Protein AF-A0A357D239-F1 (afdb_monomer)

Foldseek 3Di:
DFQWFDQDLQHPPAIFADAPVLQVQLCVQVVHHLVVCVVVVVLDPSSLLSNCLSGRVVVDVHRHSVVVVVSQVVQVPDPPGDCCSRSVRSNLNVQLNQPVHDVSNCVSSVVVVVVVVVVVVPPPPPDDDDDDDDD

Radius of gyration: 21.25 Å; Cα contacts (8 Å, |Δi|>4): 141; chains: 1; bounding box: 81×42×36 Å

Secondary structure (DSSP, 8-state):
----EE--SSSTT-EE---HHHHHHHHHHHTS-HHHHHHTT--SHHHHHHHHHHHTTTT-SS--HHHHHHHHHHHHTSTT--SHHHHHHHHHHHHHTTTT-HHHHHHHTTHHHHHHHHHTTTGGG----------

Sequence (135 aa):
MKKSIPFEVFGPNQFIYFDILRLAELERALGKSVNEILQRQDVGINFCLTALPIGLKHHYHKPTPALFAEKIEEHLAKEAASLDDIATPIAKAILASGVFGKEIADRAMGVDEELAEEDEEAESKNVEKETGTKE

Mean predicted aligned error: 9.74 Å

pLDDT: mean 83.53, std 19.59, range [38.34, 97.62]

Solvent-accessible surface area (backbone atoms only — not comparable to full-atom values): 7994 Å² total; per-residue (Å²): 130,88,49,64,31,77,40,56,86,93,41,83,96,34,54,30,35,32,54,74,69,46,46,54,52,42,24,65,74,69,76,46,53,69,66,60,37,61,76,67,65,58,59,48,70,68,47,45,40,56,41,49,34,58,35,35,38,88,84,36,98,76,55,39,47,68,65,47,46,55,52,47,53,63,43,54,70,40,88,93,46,54,70,59,75,55,33,48,48,54,52,33,10,51,37,26,45,34,85,81,36,64,70,53,11,39,50,51,70,50,50,56,65,62,52,58,64,60,58,69,72,67,72,78,79,84,84,84,78,92,78,84,81,90,131

Structure (mmCIF, N/CA/C/O backbone):
data_AF-A0A357D239-F1
#
_entry.id   AF-A0A357D239-F1
#
loop_
_atom_site.group_PDB
_atom_site.id
_atom_site.type_symbol
_atom_site.label_atom_id
_atom_site.label_alt_id
_atom_site.label_comp_id
_atom_site.label_asym_id
_atom_site.label_entity_id
_atom_site.label_seq_id
_atom_site.pdbx_PDB_ins_code
_atom_site.Cartn_x
_atom_site.Cartn_y
_atom_site.Cartn_z
_atom_site.occupancy
_atom_site.B_iso_or_equiv
_atom_site.auth_seq_id
_atom_site.auth_comp_id
_atom_site.auth_asym_id
_atom_site.auth_atom_id
_atom_site.pdbx_PDB_model_num
ATOM 1 N N . MET A 1 1 ? -8.952 -12.135 13.998 1.00 53.47 1 MET A N 1
ATOM 2 C CA . MET A 1 1 ? -7.941 -12.540 12.992 1.00 53.47 1 MET A CA 1
ATOM 3 C C . MET A 1 1 ? -7.537 -11.322 12.181 1.00 53.47 1 MET A C 1
ATOM 5 O O . MET A 1 1 ? -8.379 -10.454 11.982 1.00 53.47 1 MET A O 1
ATOM 9 N N . LYS A 1 2 ? -6.270 -11.221 11.762 1.00 69.00 2 LYS A N 1
ATOM 10 C CA . LYS A 1 2 ? -5.837 -10.155 10.845 1.00 69.00 2 LYS A CA 1
ATOM 11 C C . LYS A 1 2 ? -6.489 -10.422 9.490 1.00 69.00 2 LYS A C 1
ATOM 13 O O . LYS A 1 2 ? -6.324 -11.516 8.965 1.00 69.00 2 LYS A O 1
ATOM 18 N N . LYS A 1 3 ? -7.259 -9.464 8.979 1.00 85.50 3 LYS A N 1
ATOM 19 C CA . LYS A 1 3 ? -7.887 -9.565 7.662 1.00 85.50 3 LYS A CA 1
ATOM 20 C C . LYS A 1 3 ? -6.817 -9.256 6.610 1.00 85.50 3 LYS A C 1
ATOM 22 O O . LYS A 1 3 ? -6.277 -8.152 6.598 1.00 85.50 3 LYS A O 1
ATOM 27 N N . SER A 1 4 ? -6.440 -10.251 5.816 1.00 92.12 4 SER A N 1
ATOM 28 C CA . SER A 1 4 ? -5.361 -10.173 4.827 1.00 92.12 4 SER A CA 1
ATOM 29 C C . SER A 1 4 ? -5.863 -10.578 3.454 1.00 92.12 4 SER A C 1
ATOM 31 O O . SER A 1 4 ? -6.679 -11.487 3.350 1.00 92.12 4 SER A O 1
ATOM 33 N N . ILE A 1 5 ? -5.331 -9.939 2.418 1.00 94.50 5 ILE A N 1
ATOM 34 C CA . ILE A 1 5 ? -5.665 -10.221 1.024 1.00 94.50 5 ILE A CA 1
ATOM 35 C C . ILE A 1 5 ? -4.480 -10.935 0.364 1.00 94.50 5 ILE A C 1
ATOM 37 O O . ILE A 1 5 ? -3.345 -10.481 0.545 1.00 94.50 5 ILE A O 1
ATOM 41 N N . PRO A 1 6 ? -4.702 -12.028 -0.386 1.00 94.56 6 PRO A N 1
ATOM 42 C CA . PRO A 1 6 ? -3.658 -12.653 -1.192 1.00 94.56 6 PRO A CA 1
ATOM 43 C C . PRO A 1 6 ? -2.987 -11.640 -2.129 1.00 94.56 6 PRO A C 1
ATOM 45 O O . PRO A 1 6 ? -3.652 -10.828 -2.770 1.00 94.56 6 PRO A O 1
ATOM 48 N N . PHE A 1 7 ? -1.659 -11.670 -2.192 1.00 95.19 7 PHE A N 1
ATOM 49 C CA . PHE A 1 7 ? -0.845 -10.763 -2.994 1.00 95.19 7 PHE A CA 1
ATOM 50 C C . PHE A 1 7 ? 0.305 -11.544 -3.624 1.00 95.19 7 PHE A C 1
ATOM 52 O O . PHE A 1 7 ? 1.410 -11.539 -3.105 1.00 95.19 7 PHE A O 1
ATOM 59 N N . GLU A 1 8 ? 0.073 -12.225 -4.742 1.00 93.88 8 GLU A N 1
ATOM 60 C CA . GLU A 1 8 ? 1.094 -13.105 -5.338 1.00 93.88 8 GLU A CA 1
ATOM 61 C C . GLU A 1 8 ? 1.883 -12.465 -6.490 1.00 93.88 8 GLU A C 1
ATOM 63 O O . GLU A 1 8 ? 2.626 -13.135 -7.203 1.00 93.88 8 GLU A O 1
ATOM 68 N N . VAL A 1 9 ? 1.774 -11.142 -6.655 1.00 93.25 9 VAL A N 1
ATOM 69 C CA . VAL A 1 9 ? 2.403 -10.410 -7.768 1.00 93.25 9 VAL A CA 1
ATOM 70 C C . VAL A 1 9 ? 3.936 -10.483 -7.716 1.00 93.25 9 VAL A C 1
ATOM 72 O O . VAL A 1 9 ? 4.601 -10.608 -8.745 1.00 93.25 9 VAL A O 1
ATOM 75 N N . PHE A 1 10 ? 4.513 -10.429 -6.510 1.00 92.81 10 PHE A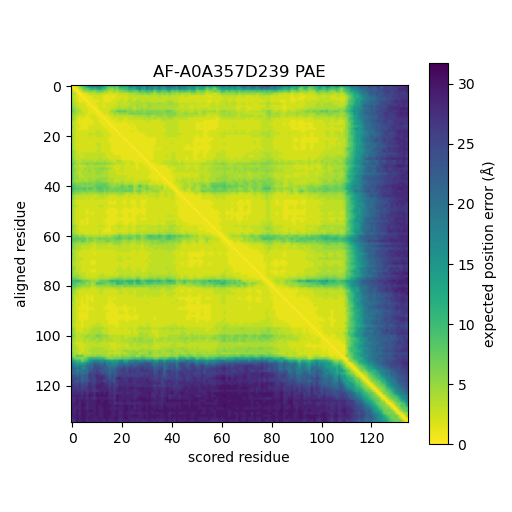 N 1
ATOM 76 C CA . PHE A 1 10 ? 5.969 -10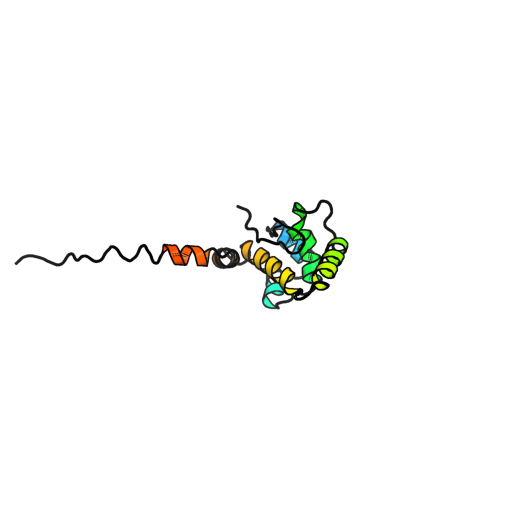.406 -6.301 1.00 92.81 10 PHE A CA 1
ATOM 77 C C . PHE A 1 10 ? 6.551 -11.728 -5.787 1.00 92.81 10 PHE A C 1
ATOM 79 O O . PHE A 1 10 ? 7.760 -11.804 -5.547 1.00 92.81 10 PHE A O 1
ATOM 86 N N . GLY A 1 11 ? 5.714 -12.746 -5.591 1.00 90.06 11 GLY A N 1
ATOM 87 C CA . GLY A 1 11 ? 6.120 -14.063 -5.113 1.00 90.06 11 GLY A CA 1
ATOM 88 C C . GLY A 1 11 ? 4.940 -14.890 -4.591 1.00 90.06 11 GLY A C 1
ATOM 89 O O . GLY A 1 11 ? 3.926 -14.320 -4.198 1.00 90.06 11 GLY A O 1
ATOM 90 N N . PRO A 1 12 ? 5.069 -16.226 -4.554 1.00 92.62 12 PRO A N 1
ATOM 91 C CA . PRO A 1 12 ? 3.995 -17.114 -4.115 1.00 92.62 12 PRO A CA 1
ATOM 92 C C . PRO A 1 12 ? 3.743 -17.011 -2.605 1.00 92.62 12 PRO A C 1
ATOM 94 O O . PRO A 1 12 ? 4.666 -16.728 -1.834 1.00 92.62 12 PRO A O 1
ATOM 97 N N . ASN A 1 13 ? 2.516 -17.317 -2.175 1.00 92.38 13 ASN A N 1
ATOM 98 C CA . ASN A 1 13 ? 2.077 -17.323 -0.773 1.00 92.38 13 ASN A CA 1
ATOM 99 C C . ASN A 1 13 ? 2.284 -15.985 -0.039 1.00 92.38 13 ASN A C 1
ATOM 101 O O . ASN A 1 13 ? 2.422 -15.948 1.188 1.00 92.38 13 ASN A O 1
ATOM 105 N N . GLN A 1 14 ? 2.353 -14.880 -0.780 1.00 94.94 14 GLN A N 1
ATOM 106 C CA . GLN A 1 14 ? 2.423 -13.544 -0.206 1.00 94.94 14 GLN A CA 1
ATOM 107 C C . GLN A 1 14 ? 1.014 -13.001 0.031 1.00 94.94 14 GLN A C 1
ATOM 109 O O . GLN A 1 14 ? 0.074 -13.291 -0.708 1.00 94.94 14 GLN A O 1
ATOM 114 N N . PHE A 1 15 ? 0.864 -12.204 1.083 1.00 96.06 15 PHE A N 1
ATOM 115 C CA . PHE A 1 15 ? -0.375 -11.511 1.399 1.00 96.06 15 PHE A CA 1
ATOM 116 C C . PHE A 1 15 ? -0.093 -10.084 1.852 1.00 96.06 15 PHE A C 1
ATOM 118 O O . PHE A 1 15 ? 0.971 -9.759 2.377 1.00 96.06 15 PHE A O 1
ATOM 125 N N . ILE A 1 16 ? -1.075 -9.212 1.662 1.00 96.56 16 ILE A N 1
ATOM 126 C CA . ILE A 1 16 ? -1.014 -7.815 2.065 1.00 96.56 16 ILE A CA 1
ATOM 127 C C . ILE A 1 16 ? -2.141 -7.504 3.042 1.00 96.56 16 ILE A C 1
ATOM 129 O O . ILE A 1 16 ? -3.263 -7.994 2.914 1.00 96.56 16 ILE A O 1
ATOM 133 N N . TYR A 1 17 ? -1.837 -6.707 4.065 1.00 96.31 17 TYR A N 1
ATOM 134 C CA . TYR A 1 17 ? -2.840 -6.283 5.032 1.00 96.31 17 TYR A CA 1
ATOM 135 C C . TYR A 1 17 ? -2.514 -4.929 5.649 1.00 96.31 17 TYR A C 1
ATOM 137 O O . TYR A 1 17 ? -1.346 -4.557 5.806 1.00 96.31 17 TYR A O 1
ATOM 145 N N . PHE A 1 18 ? -3.564 -4.234 6.076 1.00 96.31 18 PHE A N 1
ATOM 146 C CA . PHE A 1 18 ? -3.471 -2.966 6.782 1.00 96.31 18 PHE A CA 1
ATOM 147 C C . PHE A 1 18 ? -4.225 -3.059 8.109 1.00 96.31 18 PHE A C 1
ATOM 149 O O . PHE A 1 18 ? -5.418 -3.334 8.150 1.00 96.31 18 PHE A O 1
ATOM 156 N N . ASP A 1 19 ? -3.502 -2.860 9.208 1.00 95.06 19 ASP A N 1
ATOM 157 C CA . ASP A 1 19 ? -4.085 -2.567 10.519 1.00 95.06 19 ASP A CA 1
ATOM 158 C C . ASP A 1 19 ? -4.090 -1.047 10.743 1.00 95.06 19 ASP A C 1
ATOM 160 O O . ASP A 1 19 ? -3.529 -0.295 9.944 1.00 95.06 19 ASP A O 1
ATOM 164 N N . ILE A 1 20 ? -4.684 -0.585 11.844 1.00 94.12 20 ILE A N 1
ATOM 165 C CA . ILE A 1 20 ? -4.782 0.851 12.155 1.00 94.12 20 ILE A CA 1
ATOM 166 C C . ILE A 1 20 ? -3.413 1.550 12.143 1.00 94.12 20 ILE A C 1
ATOM 168 O O . ILE A 1 20 ? -3.306 2.673 11.656 1.00 94.12 20 ILE A O 1
ATOM 172 N N . LEU A 1 21 ? -2.351 0.893 12.621 1.00 95.88 21 LEU A N 1
ATOM 173 C CA . LEU A 1 21 ? -1.015 1.495 12.644 1.00 95.88 21 LEU A CA 1
ATOM 174 C C . LEU A 1 21 ? -0.431 1.633 11.237 1.00 95.88 21 LEU A C 1
ATOM 176 O O . LEU A 1 21 ? 0.184 2.650 10.929 1.00 95.88 21 LEU A O 1
ATOM 180 N N . ARG A 1 22 ? -0.640 0.639 10.372 1.00 96.69 22 ARG A N 1
ATOM 181 C CA . ARG A 1 22 ? -0.241 0.710 8.962 1.00 96.69 22 ARG A CA 1
ATOM 182 C C . ARG A 1 22 ? -1.051 1.727 8.170 1.00 96.69 22 ARG A C 1
ATOM 184 O O . ARG A 1 22 ? -0.482 2.389 7.312 1.00 96.69 22 ARG A O 1
ATOM 191 N N . LEU A 1 23 ? -2.348 1.860 8.442 1.00 96.56 23 LEU A N 1
ATOM 192 C CA . LEU A 1 23 ? -3.178 2.889 7.812 1.00 96.56 23 LEU A CA 1
ATOM 193 C C . LEU A 1 23 ? -2.687 4.283 8.203 1.00 96.56 23 LEU A C 1
ATOM 195 O O . LEU A 1 23 ? -2.429 5.095 7.325 1.00 96.56 23 LEU A O 1
ATOM 199 N N . ALA A 1 24 ? -2.446 4.529 9.493 1.00 96.75 24 ALA A N 1
ATOM 200 C CA . ALA A 1 24 ? -1.888 5.799 9.954 1.00 96.75 24 ALA A CA 1
ATOM 201 C C . ALA A 1 24 ? -0.498 6.081 9.348 1.00 96.75 24 ALA A C 1
ATOM 203 O O . ALA A 1 24 ? -0.188 7.215 8.981 1.00 96.75 24 ALA A O 1
ATOM 204 N N . GLU A 1 25 ? 0.345 5.051 9.216 1.00 96.75 25 GLU A N 1
ATOM 205 C CA . GLU A 1 25 ? 1.643 5.145 8.539 1.00 96.75 25 GLU A CA 1
ATOM 206 C C . GLU A 1 25 ? 1.483 5.548 7.062 1.00 96.75 25 GLU A C 1
ATOM 208 O O . GLU A 1 25 ? 2.206 6.430 6.594 1.00 96.75 25 GLU A O 1
ATOM 213 N N . LEU A 1 26 ? 0.512 4.950 6.364 1.00 96.44 26 LEU A N 1
ATOM 214 C CA . LEU A 1 26 ? 0.188 5.227 4.965 1.00 96.44 26 LEU A CA 1
ATOM 215 C C . LEU A 1 26 ? -0.342 6.653 4.771 1.00 96.44 26 LEU A C 1
ATOM 217 O O . LEU A 1 26 ? 0.171 7.376 3.920 1.00 96.44 26 LEU A O 1
ATOM 221 N N . GLU A 1 27 ? -1.311 7.087 5.581 1.00 96.19 27 GLU A N 1
ATOM 222 C CA . GLU A 1 27 ? -1.872 8.445 5.511 1.00 96.19 27 GLU A CA 1
ATOM 223 C C . GLU A 1 27 ? -0.805 9.506 5.756 1.00 96.19 27 GLU A C 1
ATOM 225 O O . GLU A 1 27 ? -0.705 10.487 5.018 1.00 96.19 27 GLU A O 1
ATOM 230 N N . ARG A 1 28 ? 0.052 9.288 6.761 1.00 96.75 28 ARG A N 1
ATOM 231 C CA . ARG A 1 28 ? 1.164 10.192 7.056 1.00 96.75 28 ARG A CA 1
ATOM 232 C C . ARG A 1 28 ? 2.139 10.289 5.885 1.00 96.75 28 ARG A C 1
ATOM 234 O O . ARG A 1 28 ? 2.654 11.371 5.623 1.00 96.75 28 ARG A O 1
ATOM 241 N N . ALA A 1 29 ? 2.420 9.173 5.216 1.00 95.56 29 ALA A N 1
ATOM 242 C CA . ALA A 1 29 ? 3.349 9.142 4.094 1.00 95.56 29 ALA A CA 1
ATOM 243 C C . ALA A 1 29 ? 2.765 9.784 2.822 1.00 95.56 29 ALA A C 1
ATOM 245 O O . ALA A 1 29 ? 3.506 10.426 2.081 1.00 95.56 29 ALA A O 1
ATOM 246 N N . LEU A 1 30 ? 1.455 9.656 2.593 1.00 94.19 30 LEU A N 1
ATOM 247 C CA . LEU A 1 30 ? 0.765 10.235 1.433 1.00 94.19 30 LEU A CA 1
ATOM 248 C C . LEU A 1 30 ? 0.281 11.676 1.661 1.00 94.19 30 LEU A C 1
ATOM 250 O O . LEU A 1 30 ? -0.035 12.376 0.700 1.00 94.19 30 LEU A O 1
ATOM 254 N N . GLY A 1 31 ? 0.203 12.128 2.915 1.00 94.31 31 GLY A N 1
ATOM 255 C CA . GLY A 1 31 ? -0.326 13.446 3.279 1.00 94.31 31 GLY A CA 1
ATOM 256 C C . GLY A 1 31 ? -1.835 13.592 3.055 1.00 94.31 31 GLY A C 1
ATOM 257 O O . GLY A 1 31 ? -2.341 14.712 3.031 1.00 94.31 31 GLY A O 1
ATOM 258 N N . LYS A 1 32 ? -2.547 12.476 2.872 1.00 92.69 32 LYS A N 1
ATOM 259 C CA . LYS A 1 32 ? -3.989 12.403 2.605 1.00 92.69 32 LYS A CA 1
ATOM 260 C C . LYS A 1 32 ? -4.599 11.257 3.400 1.00 92.69 32 LYS A C 1
ATOM 262 O O . LYS A 1 32 ? -3.920 10.271 3.682 1.00 92.69 32 LYS A O 1
ATOM 267 N N . SER A 1 33 ? -5.886 11.367 3.718 1.00 93.56 33 SER A N 1
ATOM 268 C CA . SER A 1 33 ? -6.609 10.260 4.352 1.00 93.56 33 SER A CA 1
ATOM 269 C C . SER A 1 33 ? -6.831 9.097 3.377 1.00 93.56 33 SER A C 1
ATOM 271 O O . SER A 1 33 ? -6.988 9.311 2.172 1.00 93.56 33 SER A O 1
ATOM 273 N N . VAL A 1 34 ? -6.919 7.863 3.886 1.00 91.19 34 VAL A N 1
ATOM 274 C CA . VAL A 1 34 ? -7.245 6.682 3.061 1.00 91.19 34 VAL A CA 1
ATOM 275 C C . VAL A 1 34 ? -8.633 6.781 2.433 1.00 91.19 34 VAL A C 1
ATOM 277 O O . VAL A 1 34 ? -8.858 6.256 1.345 1.00 91.19 34 VAL A O 1
ATOM 280 N N . ASN A 1 35 ? -9.552 7.494 3.089 1.00 89.69 35 ASN A N 1
ATOM 281 C CA . ASN A 1 35 ? -10.879 7.791 2.559 1.00 89.69 35 ASN A CA 1
ATOM 282 C C . ASN A 1 35 ? -10.781 8.630 1.276 1.00 89.69 35 ASN A C 1
ATOM 284 O O . ASN A 1 35 ? -11.334 8.249 0.246 1.00 89.69 35 ASN A O 1
ATOM 288 N N . GLU A 1 36 ? -10.001 9.712 1.313 1.00 91.94 36 GLU A N 1
ATOM 289 C CA . GLU A 1 36 ? -9.812 10.593 0.160 1.00 91.94 36 GLU A CA 1
ATOM 290 C C . GLU A 1 36 ? -9.154 9.867 -1.022 1.00 91.94 36 GLU A C 1
ATOM 292 O O . GLU A 1 36 ? -9.585 10.034 -2.164 1.00 91.94 36 GLU A O 1
ATOM 297 N N . ILE A 1 37 ? -8.140 9.041 -0.748 1.00 90.12 37 ILE A N 1
ATOM 298 C CA . ILE A 1 37 ? -7.415 8.276 -1.773 1.00 90.12 37 ILE A CA 1
ATOM 299 C C . ILE A 1 37 ? -8.366 7.342 -2.527 1.00 90.12 37 ILE A C 1
ATOM 301 O O . ILE A 1 37 ? -8.388 7.343 -3.759 1.00 90.12 37 ILE A O 1
ATOM 305 N N . LEU A 1 38 ? -9.183 6.575 -1.799 1.00 87.50 38 LEU A N 1
ATOM 306 C CA . LEU A 1 38 ? -10.100 5.611 -2.407 1.00 87.50 38 LEU A CA 1
ATOM 307 C C . LEU A 1 38 ? -11.258 6.293 -3.145 1.00 87.50 38 LEU A C 1
ATOM 309 O O . LEU A 1 38 ? -11.597 5.873 -4.249 1.00 87.50 38 LEU A O 1
ATOM 313 N N . GLN A 1 39 ? -11.834 7.365 -2.591 1.00 86.69 39 GLN A N 1
ATOM 314 C CA . GLN A 1 39 ? -12.925 8.099 -3.246 1.00 86.69 39 GLN A CA 1
ATOM 315 C C . GLN A 1 39 ? -12.500 8.740 -4.570 1.00 86.69 39 GLN A C 1
ATOM 317 O O . GLN A 1 39 ? -13.281 8.780 -5.517 1.00 86.69 39 GLN A O 1
ATOM 322 N N . ARG A 1 40 ? -11.263 9.243 -4.642 1.00 89.19 40 ARG A N 1
ATOM 323 C CA . ARG A 1 40 ? -10.712 9.863 -5.855 1.00 89.19 40 ARG A CA 1
ATOM 324 C C . ARG A 1 40 ? -10.114 8.860 -6.836 1.00 89.19 40 ARG A C 1
ATOM 326 O O . ARG A 1 40 ? -9.669 9.283 -7.898 1.00 89.19 40 ARG A O 1
ATOM 333 N N . GLN A 1 41 ? -10.080 7.574 -6.478 1.00 82.50 41 GLN A N 1
ATOM 334 C CA . GLN A 1 41 ? -9.355 6.538 -7.216 1.00 82.50 41 GLN A CA 1
ATOM 335 C C . GLN A 1 41 ? -7.886 6.934 -7.473 1.00 82.50 41 GLN A C 1
ATOM 337 O O . GLN A 1 41 ? -7.315 6.626 -8.516 1.00 82.50 41 GLN A O 1
ATOM 342 N N . ASP A 1 42 ? -7.258 7.616 -6.508 1.00 84.62 42 ASP A N 1
ATOM 343 C CA . ASP A 1 42 ? -5.869 8.101 -6.584 1.00 84.62 42 ASP A CA 1
ATOM 344 C C . ASP A 1 42 ? -4.875 6.964 -6.262 1.00 84.62 42 ASP A C 1
ATOM 346 O O . ASP A 1 42 ? -4.020 7.069 -5.385 1.00 84.62 42 ASP A O 1
ATOM 350 N N . VAL A 1 43 ? -5.038 5.821 -6.938 1.00 86.12 43 VAL A N 1
ATOM 351 C CA . VAL A 1 43 ? -4.302 4.565 -6.699 1.00 86.12 43 VAL A CA 1
ATOM 352 C C . VAL A 1 43 ? -3.152 4.358 -7.695 1.00 86.12 43 VAL A C 1
ATOM 354 O O . VAL A 1 43 ? -2.876 3.250 -8.144 1.00 86.12 43 VAL A O 1
ATOM 357 N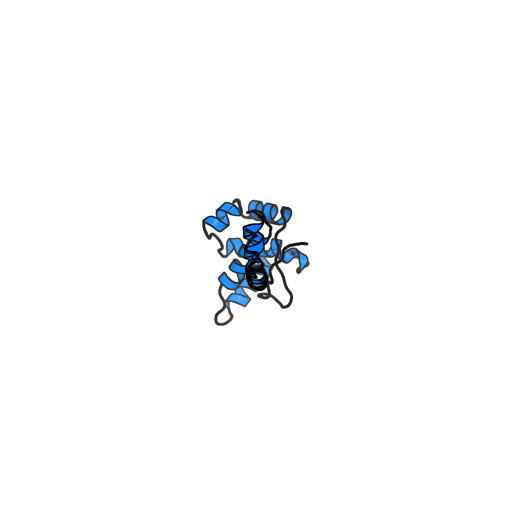 N . GLY A 1 44 ? -2.466 5.446 -8.053 1.00 91.25 44 GLY A N 1
ATOM 358 C CA . GLY A 1 44 ? -1.361 5.438 -9.016 1.00 91.25 44 GLY A CA 1
ATOM 359 C C . GLY A 1 44 ? -0.026 4.901 -8.472 1.00 91.25 44 GLY A C 1
ATOM 360 O O . GLY A 1 44 ? 0.067 4.309 -7.396 1.00 91.25 44 GLY A O 1
ATOM 361 N N . ILE A 1 45 ? 1.060 5.153 -9.215 1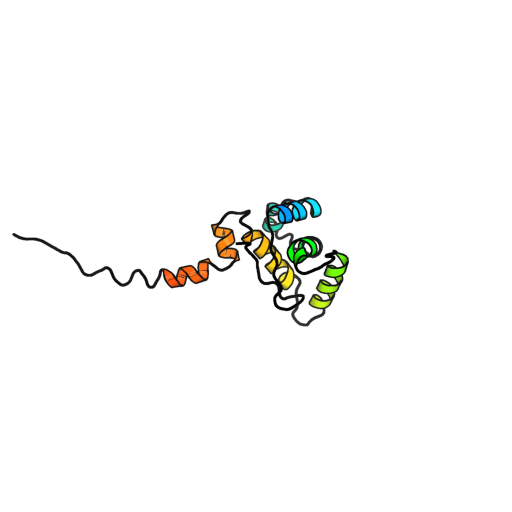.00 94.44 45 ILE A N 1
ATOM 362 C CA . ILE A 1 45 ? 2.410 4.647 -8.891 1.00 94.44 45 ILE A CA 1
ATOM 363 C C . ILE A 1 45 ? 2.880 5.113 -7.507 1.00 94.44 45 ILE A C 1
ATOM 365 O O . ILE A 1 45 ? 3.411 4.313 -6.739 1.00 94.44 45 ILE A O 1
ATOM 369 N N . ASN A 1 46 ? 2.673 6.392 -7.170 1.00 93.88 46 ASN A N 1
ATOM 37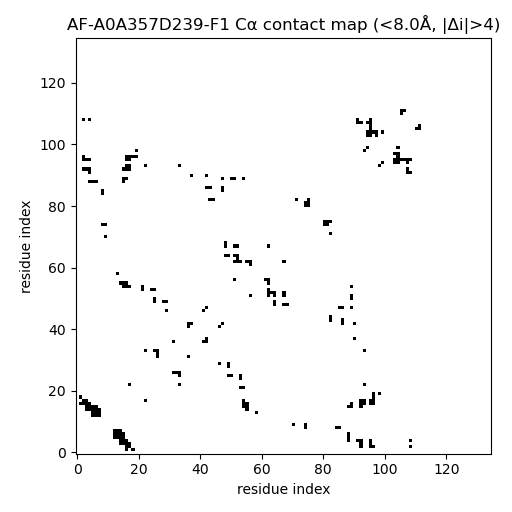0 C CA . ASN A 1 46 ? 3.083 6.941 -5.874 1.00 93.88 46 ASN A CA 1
ATOM 371 C C . ASN A 1 46 ? 2.392 6.201 -4.717 1.00 93.88 46 ASN A C 1
ATOM 373 O O . ASN A 1 46 ? 3.06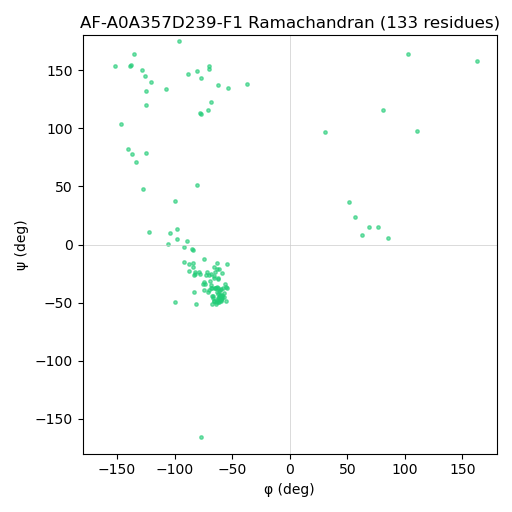4 5.731 -3.802 1.00 93.88 46 ASN A O 1
ATOM 377 N N . PHE A 1 47 ? 1.077 5.996 -4.831 1.00 95.75 47 PHE A N 1
ATOM 378 C CA . PHE A 1 47 ? 0.305 5.208 -3.879 1.00 95.75 47 PHE A CA 1
ATOM 379 C C . PHE A 1 47 ? 0.881 3.796 -3.711 1.00 95.75 47 PHE A C 1
ATOM 381 O O . PHE A 1 47 ? 1.143 3.378 -2.584 1.00 95.75 47 PHE A O 1
ATOM 388 N N . CYS A 1 48 ? 1.158 3.086 -4.810 1.00 96.81 48 CYS A N 1
ATOM 389 C CA . CYS A 1 48 ? 1.726 1.737 -4.759 1.00 96.81 48 CYS A CA 1
ATOM 390 C C . CYS A 1 48 ? 3.109 1.715 -4.085 1.00 96.81 48 CYS A C 1
ATOM 392 O O . CYS A 1 48 ? 3.342 0.921 -3.173 1.00 96.81 48 CYS A O 1
ATOM 394 N N . LEU A 1 49 ? 4.014 2.620 -4.472 1.00 96.69 49 LEU A N 1
ATOM 395 C CA . LEU A 1 49 ? 5.367 2.716 -3.910 1.00 96.69 49 LEU A CA 1
ATOM 396 C C . LEU A 1 49 ? 5.380 3.046 -2.415 1.00 96.69 49 LEU A C 1
ATOM 398 O O . LEU A 1 49 ? 6.302 2.641 -1.707 1.00 96.69 49 LEU A O 1
ATOM 402 N N . THR A 1 50 ? 4.375 3.771 -1.926 1.00 96.50 50 THR A N 1
ATOM 403 C CA . THR A 1 50 ? 4.223 4.065 -0.499 1.00 96.50 50 THR A CA 1
ATOM 404 C C . THR A 1 50 ? 3.537 2.926 0.253 1.00 96.50 50 THR A C 1
ATOM 406 O O . THR A 1 50 ? 3.960 2.571 1.354 1.00 96.50 50 THR A O 1
ATOM 409 N N . ALA A 1 51 ? 2.504 2.317 -0.328 1.00 96.88 51 ALA A N 1
ATOM 410 C CA . ALA A 1 51 ? 1.695 1.300 0.331 1.00 96.88 51 ALA A CA 1
ATOM 411 C C . ALA A 1 51 ? 2.398 -0.060 0.443 1.00 96.88 51 ALA A C 1
ATOM 413 O O . ALA A 1 51 ? 2.288 -0.716 1.481 1.00 96.88 51 ALA A O 1
ATOM 414 N N . LEU A 1 52 ? 3.144 -0.483 -0.580 1.00 97.62 52 LEU A N 1
ATOM 415 C CA . LEU A 1 52 ? 3.806 -1.792 -0.610 1.00 97.62 52 LEU A CA 1
ATOM 416 C C . LEU A 1 52 ? 4.814 -1.994 0.536 1.00 97.62 52 LEU A C 1
ATOM 418 O O . LEU A 1 52 ? 4.698 -3.009 1.232 1.00 97.62 52 LEU A O 1
ATOM 422 N N . PRO A 1 53 ? 5.736 -1.047 0.831 1.00 97.00 53 PRO A N 1
ATOM 423 C CA . PRO A 1 53 ? 6.624 -1.171 1.979 1.00 97.00 53 PRO A CA 1
ATOM 424 C C . PRO A 1 53 ? 5.896 -1.359 3.305 1.00 97.00 53 PRO A C 1
ATOM 426 O O . PRO A 1 53 ? 6.387 -2.067 4.176 1.00 97.00 53 PRO A O 1
ATOM 429 N N . ILE A 1 54 ? 4.723 -0.747 3.458 1.00 97.06 54 ILE A N 1
ATOM 430 C CA . ILE A 1 54 ? 3.950 -0.757 4.699 1.00 97.06 54 ILE A CA 1
ATOM 431 C C . ILE A 1 54 ? 3.144 -2.057 4.814 1.00 97.06 54 ILE A C 1
ATOM 433 O O . ILE A 1 54 ? 3.213 -2.761 5.831 1.00 97.06 54 ILE A O 1
ATOM 437 N N . GLY A 1 55 ? 2.390 -2.389 3.766 1.00 95.75 55 GLY A N 1
ATOM 438 C CA . GLY A 1 55 ? 1.494 -3.540 3.719 1.00 95.75 55 GLY A CA 1
ATOM 439 C C . GLY A 1 55 ? 2.246 -4.870 3.729 1.00 95.75 55 GLY A C 1
ATOM 440 O O . GLY A 1 55 ? 1.843 -5.799 4.429 1.00 95.75 55 GLY A O 1
ATOM 441 N N . LEU A 1 56 ? 3.392 -4.944 3.045 1.00 96.38 56 LEU A N 1
ATOM 442 C CA . LEU A 1 56 ? 4.183 -6.170 2.908 1.00 96.38 56 LEU A CA 1
ATOM 443 C C . LEU A 1 56 ? 5.355 -6.270 3.894 1.00 96.38 56 LEU A C 1
ATOM 445 O O . LEU A 1 56 ? 6.091 -7.249 3.844 1.00 96.38 56 LEU A O 1
ATOM 449 N N . LYS A 1 5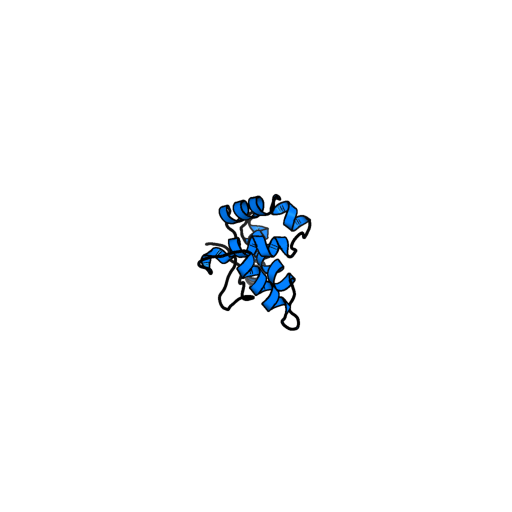7 ? 5.534 -5.336 4.843 1.00 94.62 57 LYS A N 1
ATOM 450 C CA . LYS A 1 57 ? 6.702 -5.334 5.763 1.00 94.62 57 LYS A CA 1
ATOM 451 C C . LYS A 1 57 ? 6.952 -6.617 6.557 1.00 94.62 57 LYS A C 1
ATOM 453 O O . LYS A 1 57 ? 8.019 -6.791 7.122 1.00 94.62 57 LYS A O 1
ATOM 458 N N . HIS A 1 58 ? 5.964 -7.496 6.648 1.00 94.62 58 HIS A N 1
ATOM 459 C CA . HIS A 1 58 ? 6.080 -8.783 7.325 1.00 94.62 58 HIS A CA 1
ATOM 460 C C . HIS A 1 58 ? 6.692 -9.883 6.436 1.00 94.62 58 HIS A C 1
ATOM 462 O O . HIS A 1 58 ? 7.205 -10.863 6.964 1.00 94.62 58 HIS A O 1
ATOM 468 N N . HIS A 1 59 ? 6.680 -9.708 5.112 1.00 95.06 59 HIS A N 1
ATOM 469 C CA . HIS A 1 59 ? 7.343 -10.586 4.146 1.00 95.06 59 HIS A CA 1
ATOM 470 C C . HIS A 1 59 ? 8.773 -10.142 3.804 1.00 95.06 59 HIS A C 1
ATOM 472 O O . HIS A 1 59 ? 9.539 -10.925 3.248 1.00 95.06 59 HIS A O 1
ATOM 478 N N . TYR A 1 60 ? 9.155 -8.905 4.137 1.00 92.94 60 TYR A N 1
ATOM 479 C CA . TYR A 1 60 ? 10.437 -8.317 3.744 1.00 92.94 60 TYR A CA 1
ATOM 480 C C . TYR A 1 60 ? 11.216 -7.818 4.962 1.00 92.94 60 TYR A C 1
ATOM 482 O O . TYR A 1 60 ? 10.688 -7.083 5.786 1.00 92.94 60 TYR A O 1
ATOM 490 N N . HIS A 1 61 ? 12.505 -8.162 5.051 1.00 88.06 61 HIS A N 1
ATOM 491 C CA . HIS A 1 61 ? 13.367 -7.726 6.159 1.00 88.06 61 HIS A CA 1
ATOM 492 C C . HIS A 1 61 ? 13.658 -6.212 6.133 1.00 88.06 61 HIS A C 1
ATOM 494 O O . HIS A 1 61 ? 13.772 -5.582 7.182 1.00 88.06 61 HIS A O 1
ATOM 500 N N . LYS A 1 62 ? 13.780 -5.623 4.935 1.00 90.00 62 LYS A N 1
ATOM 501 C CA . LYS A 1 62 ? 14.021 -4.185 4.716 1.00 90.00 62 LYS A CA 1
ATOM 502 C C . LYS A 1 62 ? 13.133 -3.667 3.579 1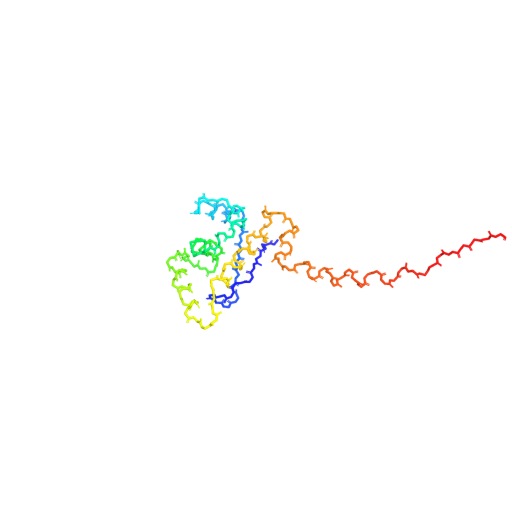.00 90.00 62 LYS A C 1
ATOM 504 O O . LYS A 1 62 ? 13.607 -3.535 2.453 1.00 90.00 62 LYS A O 1
ATOM 509 N N . PRO A 1 63 ? 11.842 -3.424 3.844 1.00 91.19 63 PRO A N 1
ATOM 510 C CA . PRO A 1 63 ? 10.933 -2.901 2.836 1.00 91.19 63 PRO A CA 1
ATOM 511 C C . PRO A 1 63 ? 11.277 -1.433 2.541 1.00 91.19 63 PRO A C 1
ATOM 513 O O . PRO A 1 63 ? 11.166 -0.581 3.421 1.00 91.19 63 PRO A O 1
ATOM 516 N N . THR A 1 64 ? 11.707 -1.126 1.317 1.00 93.31 64 THR A N 1
ATOM 517 C CA . THR A 1 64 ? 12.004 0.248 0.876 1.00 93.31 64 THR A CA 1
ATOM 518 C C . THR A 1 64 ? 11.279 0.559 -0.431 1.00 93.31 64 THR A C 1
ATOM 520 O O . THR A 1 64 ? 11.087 -0.350 -1.239 1.00 93.31 64 THR A O 1
ATOM 523 N N . PRO A 1 65 ? 10.909 1.827 -0.691 1.00 92.56 65 PRO A N 1
ATOM 524 C CA . PRO A 1 65 ? 10.291 2.201 -1.961 1.00 92.56 65 PRO A CA 1
ATOM 525 C C . PRO A 1 65 ? 11.138 1.818 -3.180 1.00 92.56 65 PRO A C 1
ATOM 527 O O . PRO A 1 65 ? 10.583 1.375 -4.173 1.00 92.56 65 PRO A O 1
ATOM 530 N N . ALA A 1 66 ? 12.471 1.914 -3.088 1.00 94.62 66 ALA A N 1
ATOM 531 C CA . ALA A 1 66 ? 13.377 1.524 -4.172 1.00 94.62 66 ALA A CA 1
ATOM 532 C C . ALA A 1 66 ? 13.258 0.031 -4.526 1.00 94.62 66 ALA A C 1
ATOM 534 O O . ALA A 1 66 ? 13.108 -0.304 -5.693 1.00 94.62 66 ALA A O 1
ATOM 535 N N . LEU A 1 67 ? 13.216 -0.851 -3.519 1.00 95.31 67 LEU A N 1
ATOM 536 C CA . LEU A 1 67 ? 13.033 -2.289 -3.739 1.00 95.31 67 LEU A CA 1
ATOM 537 C C . LEU A 1 67 ? 11.683 -2.600 -4.402 1.00 95.31 67 LEU A C 1
ATOM 539 O O . LEU A 1 67 ? 11.586 -3.496 -5.236 1.00 95.31 67 LEU A O 1
ATOM 543 N N . PHE A 1 68 ? 10.623 -1.878 -4.034 1.00 96.31 68 PHE A N 1
ATOM 544 C CA . PHE A 1 68 ? 9.319 -2.068 -4.669 1.00 96.31 68 PHE A CA 1
ATOM 545 C C . PHE A 1 68 ? 9.217 -1.404 -6.042 1.00 96.31 68 PHE A C 1
ATOM 547 O O . PHE A 1 68 ? 8.455 -1.897 -6.863 1.00 96.31 68 PHE A O 1
ATOM 554 N N . ALA A 1 69 ? 9.994 -0.356 -6.322 1.00 96.75 69 ALA A N 1
ATOM 555 C CA . ALA A 1 69 ? 10.097 0.210 -7.663 1.00 96.75 69 ALA A CA 1
ATOM 556 C C . ALA A 1 69 ? 10.650 -0.826 -8.645 1.00 96.75 69 ALA A C 1
ATOM 558 O O . ALA A 1 69 ? 9.996 -1.096 -9.645 1.00 96.75 69 ALA A O 1
ATOM 559 N N . GLU A 1 70 ? 11.755 -1.493 -8.295 1.00 96.31 70 GLU A N 1
ATOM 560 C CA . GLU A 1 70 ? 12.326 -2.573 -9.115 1.00 96.31 70 GLU A CA 1
ATOM 561 C C . GLU A 1 70 ? 11.301 -3.693 -9.357 1.00 96.31 70 GLU A C 1
ATOM 563 O O . GLU A 1 70 ? 11.087 -4.118 -10.486 1.00 96.31 70 GLU A O 1
ATOM 568 N N . LYS A 1 71 ? 10.574 -4.116 -8.315 1.00 95.69 71 LYS A N 1
ATOM 569 C CA . LYS A 1 71 ? 9.531 -5.151 -8.436 1.00 95.69 71 LYS A CA 1
ATOM 570 C C . LYS A 1 71 ? 8.340 -4.738 -9.300 1.00 95.69 71 LYS A C 1
ATOM 572 O O . LYS A 1 71 ? 7.773 -5.580 -9.994 1.00 95.69 71 LYS A O 1
ATOM 577 N N . ILE A 1 72 ? 7.924 -3.473 -9.227 1.00 96.31 72 ILE A N 1
ATOM 578 C CA . ILE A 1 72 ? 6.860 -2.937 -10.082 1.00 96.31 72 ILE A CA 1
ATOM 579 C C . ILE A 1 72 ? 7.344 -2.906 -11.532 1.00 96.31 72 ILE A C 1
ATOM 581 O O . ILE A 1 72 ? 6.616 -3.359 -12.407 1.00 96.31 72 ILE A O 1
ATOM 585 N N . GLU A 1 73 ? 8.561 -2.426 -11.792 1.00 96.44 73 GLU A N 1
ATOM 586 C CA . GLU A 1 73 ? 9.144 -2.405 -13.138 1.00 96.44 73 GLU A CA 1
ATOM 587 C C . GLU A 1 73 ? 9.261 -3.819 -13.726 1.00 96.44 73 GLU A C 1
ATOM 589 O O . GLU A 1 73 ? 8.820 -4.054 -14.850 1.00 96.44 73 GLU A O 1
ATOM 594 N N . GLU A 1 74 ? 9.757 -4.784 -12.945 1.00 95.62 74 GLU A N 1
ATOM 595 C CA . GLU A 1 74 ? 9.805 -6.201 -13.326 1.00 95.62 74 GLU A CA 1
ATOM 596 C C . GLU A 1 74 ? 8.416 -6.783 -13.619 1.00 95.62 74 GLU A C 1
ATOM 598 O O . GLU A 1 74 ? 8.269 -7.607 -14.523 1.00 95.62 74 GLU A O 1
ATOM 603 N N . HIS A 1 75 ? 7.389 -6.391 -12.855 1.00 94.94 75 HIS A N 1
ATOM 604 C CA . HIS A 1 75 ? 6.013 -6.818 -13.109 1.00 94.94 75 HIS A CA 1
ATOM 605 C C . HIS A 1 75 ? 5.486 -6.231 -14.414 1.00 94.94 75 HIS A C 1
ATOM 607 O O . HIS A 1 75 ? 5.038 -6.983 -15.271 1.00 94.94 75 HIS A O 1
ATOM 613 N N . LEU A 1 76 ? 5.608 -4.916 -14.597 1.00 95.06 76 LEU A N 1
ATOM 614 C CA . LEU A 1 76 ? 5.121 -4.199 -15.778 1.00 95.06 76 LEU A CA 1
ATOM 615 C C . LEU A 1 76 ? 5.853 -4.585 -17.073 1.00 95.06 76 LEU A C 1
ATOM 617 O O . LEU A 1 76 ? 5.325 -4.364 -18.158 1.00 95.06 76 LEU A O 1
ATOM 621 N N . ALA A 1 77 ? 7.049 -5.171 -16.979 1.00 95.38 77 ALA A N 1
ATOM 622 C CA . ALA A 1 77 ? 7.773 -5.712 -18.126 1.00 95.38 77 ALA A CA 1
ATOM 623 C C . ALA A 1 77 ? 7.194 -7.041 -18.658 1.00 95.38 77 ALA A C 1
ATOM 625 O O . ALA A 1 77 ? 7.583 -7.480 -19.743 1.00 95.38 77 ALA A O 1
ATOM 626 N N . LYS A 1 78 ? 6.297 -7.706 -17.916 1.00 93.12 78 LYS A N 1
ATOM 627 C CA . LYS A 1 78 ? 5.649 -8.958 -18.341 1.00 93.12 78 LYS A CA 1
ATOM 628 C C . LYS A 1 78 ? 4.487 -8.671 -19.293 1.00 93.12 78 LYS A C 1
ATOM 630 O O . LYS A 1 78 ? 3.798 -7.660 -19.174 1.00 93.12 78 LYS A O 1
ATOM 635 N N . GLU A 1 79 ? 4.221 -9.594 -20.214 1.00 85.75 79 GLU A N 1
ATOM 636 C CA . GLU A 1 79 ? 3.053 -9.485 -21.094 1.00 85.75 79 GLU A CA 1
ATOM 637 C C . GLU A 1 79 ? 1.748 -9.513 -20.281 1.00 85.75 79 GLU A C 1
ATOM 639 O O . GLU A 1 79 ? 1.605 -10.307 -19.352 1.00 85.75 79 GLU A O 1
ATOM 644 N N . ALA A 1 80 ? 0.803 -8.637 -20.639 1.00 87.38 80 ALA A N 1
ATOM 645 C CA . ALA A 1 80 ? -0.501 -8.460 -19.985 1.00 87.38 80 ALA A CA 1
ATOM 646 C C . ALA A 1 80 ? -0.480 -7.998 -18.511 1.00 87.38 80 ALA A C 1
ATOM 648 O O . ALA A 1 80 ? -1.539 -7.935 -17.891 1.00 87.38 80 ALA A O 1
ATOM 649 N N . ALA A 1 81 ? 0.680 -7.628 -17.962 1.00 91.75 81 ALA A N 1
ATOM 650 C CA . ALA A 1 81 ? 0.768 -7.044 -16.631 1.00 91.75 81 ALA A CA 1
ATOM 651 C C . ALA A 1 81 ? 0.345 -5.570 -16.627 1.00 91.75 81 ALA A C 1
ATOM 653 O O . ALA A 1 81 ? 0.638 -4.804 -17.548 1.00 91.75 81 ALA A O 1
ATOM 654 N N . SER A 1 82 ? -0.316 -5.158 -15.551 1.00 93.94 82 SER A N 1
ATOM 655 C CA . SER A 1 82 ? -0.784 -3.794 -15.342 1.00 93.94 82 SER A CA 1
ATOM 656 C C . SER A 1 82 ? -0.483 -3.309 -13.925 1.00 93.94 82 SER A C 1
ATOM 658 O O . SER A 1 82 ? -0.203 -4.089 -13.012 1.00 93.94 82 SER A O 1
ATOM 660 N N . LEU A 1 83 ? -0.561 -1.992 -13.717 1.00 94.38 83 LEU A N 1
ATOM 661 C CA . LEU A 1 83 ? -0.482 -1.429 -12.368 1.00 94.38 83 LEU A CA 1
ATOM 662 C C . LEU A 1 83 ? -1.696 -1.846 -11.519 1.00 94.38 83 LEU A C 1
ATOM 664 O O . LEU A 1 83 ? -1.576 -1.958 -10.300 1.00 94.38 83 LEU A O 1
ATOM 668 N N . ASP A 1 84 ? -2.838 -2.121 -12.152 1.00 93.69 84 ASP A N 1
ATOM 669 C CA . ASP A 1 84 ? -4.073 -2.507 -11.467 1.00 93.69 84 ASP A CA 1
ATOM 670 C C . ASP A 1 84 ? -3.950 -3.858 -10.758 1.00 93.69 84 ASP A C 1
ATOM 672 O O . ASP A 1 84 ? -4.545 -4.032 -9.690 1.00 93.69 84 ASP A O 1
ATOM 676 N N . ASP A 1 85 ? -3.106 -4.763 -11.266 1.00 94.25 85 ASP A N 1
ATOM 677 C CA . ASP A 1 85 ? -2.767 -6.035 -10.609 1.00 94.25 85 ASP A CA 1
ATOM 678 C C . ASP A 1 85 ? -2.148 -5.820 -9.219 1.00 94.25 85 ASP A C 1
ATOM 680 O O . ASP A 1 85 ? -2.210 -6.690 -8.353 1.00 94.25 85 ASP A O 1
ATOM 684 N N . ILE A 1 86 ? -1.545 -4.647 -9.000 1.00 96.50 86 ILE A N 1
ATOM 685 C CA . ILE A 1 86 ? -0.888 -4.243 -7.755 1.00 96.50 86 ILE A CA 1
ATOM 686 C C . ILE A 1 86 ? -1.820 -3.351 -6.934 1.00 96.50 86 ILE A C 1
ATOM 688 O O . ILE A 1 86 ? -2.029 -3.594 -5.743 1.00 96.50 86 ILE A O 1
ATOM 692 N N . ALA A 1 87 ? -2.393 -2.326 -7.565 1.00 95.44 87 ALA A N 1
ATOM 693 C CA . ALA A 1 87 ? -3.238 -1.337 -6.908 1.00 95.44 87 ALA A CA 1
ATOM 694 C C . ALA A 1 87 ? -4.516 -1.962 -6.327 1.00 95.44 87 ALA A C 1
ATOM 696 O O . ALA A 1 87 ? -4.903 -1.646 -5.198 1.00 95.44 87 ALA A O 1
ATOM 697 N N . THR A 1 88 ? -5.138 -2.894 -7.055 1.00 93.94 88 THR A N 1
ATOM 698 C CA . THR A 1 88 ? -6.408 -3.515 -6.655 1.00 93.94 88 THR A CA 1
ATOM 699 C C . THR A 1 88 ? -6.280 -4.324 -5.358 1.00 93.94 88 THR A C 1
ATOM 701 O O . THR A 1 88 ? -7.057 -4.070 -4.432 1.00 93.94 88 THR A O 1
ATOM 704 N N . PRO A 1 89 ? -5.309 -5.248 -5.201 1.00 94.81 89 PRO A N 1
ATOM 705 C CA . PRO A 1 89 ? -5.086 -5.930 -3.925 1.00 94.81 89 PRO A CA 1
ATOM 706 C C . PRO A 1 89 ? -4.789 -4.992 -2.748 1.00 94.81 89 PRO A C 1
ATOM 708 O O . PRO A 1 89 ? -5.260 -5.240 -1.637 1.00 94.81 89 PRO A O 1
ATOM 711 N N . ILE A 1 90 ? -4.042 -3.902 -2.972 1.00 96.38 90 ILE A N 1
ATOM 712 C CA . ILE A 1 90 ? -3.757 -2.907 -1.926 1.00 96.38 90 ILE A CA 1
ATOM 713 C C . ILE A 1 90 ? -5.060 -2.232 -1.481 1.00 96.38 90 ILE A C 1
ATOM 715 O O . ILE A 1 90 ? -5.347 -2.185 -0.284 1.00 96.38 90 ILE A O 1
ATOM 719 N N . ALA A 1 91 ? -5.871 -1.749 -2.427 1.00 94.38 91 ALA A N 1
ATOM 720 C CA . ALA A 1 91 ? -7.156 -1.120 -2.134 1.00 94.38 91 ALA A CA 1
ATOM 721 C C . ALA A 1 91 ? -8.104 -2.085 -1.402 1.00 94.38 91 ALA A C 1
ATOM 723 O O . ALA A 1 91 ? -8.664 -1.726 -0.364 1.00 94.38 91 ALA A O 1
ATOM 724 N N . LYS A 1 92 ? -8.214 -3.337 -1.869 1.00 94.00 92 LYS A N 1
ATOM 725 C CA . LYS A 1 92 ? -8.986 -4.389 -1.186 1.00 94.00 92 LYS A CA 1
ATOM 726 C C . LYS A 1 92 ? -8.509 -4.611 0.247 1.00 94.00 92 LYS A C 1
ATOM 728 O O . LYS A 1 92 ? -9.337 -4.721 1.144 1.00 94.00 92 LYS A O 1
ATOM 733 N N . ALA A 1 93 ? -7.201 -4.622 0.498 1.00 95.19 93 ALA A N 1
ATOM 734 C CA . ALA A 1 93 ? -6.662 -4.808 1.844 1.00 95.19 93 ALA A CA 1
ATOM 735 C C . ALA A 1 93 ? -6.930 -3.622 2.779 1.00 95.19 93 ALA A C 1
ATOM 737 O O . ALA A 1 93 ? -7.102 -3.817 3.983 1.00 95.19 93 ALA A O 1
ATOM 738 N N . ILE A 1 94 ? -6.998 -2.402 2.241 1.00 94.81 94 ILE A N 1
ATOM 739 C CA . ILE A 1 94 ? -7.438 -1.224 2.996 1.00 94.81 94 ILE A CA 1
ATOM 740 C C . ILE A 1 94 ? -8.924 -1.350 3.342 1.00 94.81 94 ILE A C 1
ATOM 742 O O . ILE A 1 94 ? -9.290 -1.119 4.490 1.00 94.81 94 ILE A O 1
ATOM 746 N N . LEU A 1 95 ? -9.779 -1.768 2.406 1.00 93.38 95 LEU A N 1
ATOM 747 C CA . LEU A 1 95 ? -11.203 -2.002 2.684 1.00 93.38 95 LEU A CA 1
ATOM 748 C C . LEU A 1 95 ? -11.404 -3.119 3.725 1.00 93.38 95 LEU A C 1
ATOM 750 O O . LEU A 1 95 ? -12.108 -2.925 4.716 1.00 93.38 95 LEU A O 1
ATOM 754 N N . ALA A 1 96 ? -10.695 -4.239 3.568 1.00 93.69 96 ALA A N 1
ATOM 755 C CA . ALA A 1 96 ? -10.728 -5.391 4.469 1.00 93.69 96 ALA A CA 1
ATOM 756 C C . ALA A 1 96 ? -10.236 -5.081 5.896 1.00 93.69 96 ALA A C 1
ATOM 758 O O . ALA A 1 96 ? -10.516 -5.840 6.824 1.00 93.69 96 ALA A O 1
ATOM 759 N N . SER A 1 97 ? -9.536 -3.959 6.104 1.00 92.69 97 SER A N 1
ATOM 760 C CA . SER A 1 97 ? -9.115 -3.511 7.439 1.00 92.69 97 SER A CA 1
ATOM 761 C C . SER A 1 97 ? -10.290 -3.185 8.371 1.00 92.69 97 SER A C 1
ATOM 763 O O . SER A 1 97 ? -10.114 -3.165 9.589 1.00 92.69 97 SER A O 1
ATOM 765 N N . GLY A 1 98 ? -11.476 -2.911 7.813 1.00 90.81 98 GLY A N 1
ATOM 766 C CA . GLY A 1 98 ? -12.656 -2.490 8.570 1.00 90.81 98 GLY A CA 1
ATOM 767 C C . GLY A 1 98 ? -12.731 -0.992 8.856 1.00 90.81 98 GLY A C 1
ATOM 768 O O . GLY A 1 98 ? -13.661 -0.564 9.536 1.00 90.81 98 GLY A O 1
ATOM 769 N N . VAL A 1 99 ? -11.817 -0.173 8.320 1.00 91.38 99 VAL A N 1
ATOM 770 C CA . VAL A 1 99 ? -11.840 1.292 8.516 1.00 91.38 99 VAL A CA 1
ATOM 771 C C . VAL A 1 99 ? -13.112 1.958 7.962 1.00 91.38 99 VAL A C 1
ATOM 773 O O . VAL A 1 99 ? -13.494 3.029 8.425 1.00 91.38 99 VAL A O 1
ATOM 776 N N . PHE A 1 100 ? -13.812 1.298 7.031 1.00 90.25 100 PHE A N 1
ATOM 777 C CA . PHE A 1 100 ? -15.098 1.743 6.476 1.00 90.25 100 PHE A CA 1
ATOM 778 C C . PHE A 1 100 ? -16.311 0.967 7.019 1.00 90.25 100 PHE A C 1
ATOM 780 O O . PHE A 1 100 ? -17.414 1.120 6.507 1.00 90.25 100 PHE A O 1
ATOM 787 N N . GLY A 1 101 ? -16.128 0.145 8.054 1.00 90.81 101 GLY A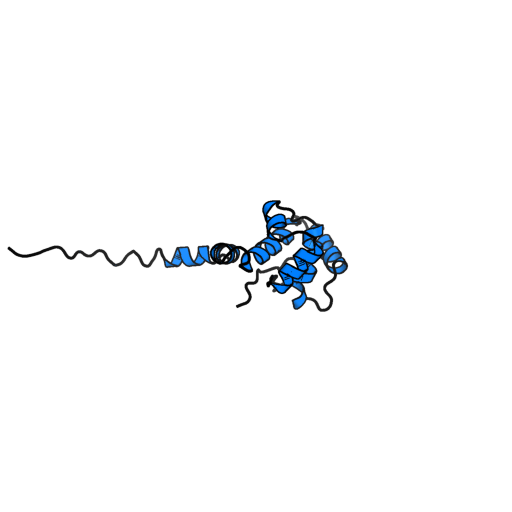 N 1
ATOM 788 C CA . GLY A 1 101 ? -17.180 -0.701 8.618 1.00 90.81 101 GLY A CA 1
ATOM 789 C C . GLY A 1 101 ? -17.071 -2.171 8.210 1.00 90.81 101 GLY A C 1
ATOM 790 O O . GLY A 1 101 ? -16.345 -2.541 7.285 1.00 90.81 101 GLY A O 1
ATOM 791 N N . LYS A 1 102 ? -17.785 -3.022 8.957 1.00 89.06 102 LYS A N 1
ATOM 792 C CA . LYS A 1 102 ? -17.688 -4.485 8.861 1.00 89.06 102 LYS A CA 1
ATOM 793 C C . LYS A 1 102 ? -18.205 -5.025 7.523 1.00 89.06 102 LYS A C 1
ATOM 795 O O . LYS A 1 102 ? -17.521 -5.836 6.919 1.00 89.06 102 LYS A O 1
ATOM 800 N N . GLU A 1 103 ? -19.345 -4.530 7.045 1.00 90.19 103 GLU A N 1
ATOM 801 C CA . GLU A 1 103 ? -19.971 -4.983 5.790 1.00 90.19 103 GLU A CA 1
ATOM 802 C C . GLU A 1 103 ? -19.031 -4.800 4.589 1.00 90.19 103 GLU A C 1
ATOM 804 O O . GLU A 1 103 ? -18.800 -5.717 3.810 1.00 90.19 103 GLU A O 1
ATOM 809 N N . ILE A 1 104 ? -18.396 -3.628 4.484 1.00 89.62 104 ILE A N 1
ATOM 810 C CA . ILE A 1 104 ? -17.432 -3.342 3.412 1.00 89.62 104 ILE A CA 1
ATOM 811 C C . ILE A 1 104 ? -16.196 -4.240 3.527 1.00 89.62 104 ILE A C 1
ATOM 813 O O . ILE A 1 104 ? -15.654 -4.677 2.511 1.00 89.62 104 ILE A O 1
ATOM 817 N N . ALA A 1 105 ? -15.744 -4.516 4.752 1.00 89.12 105 ALA A N 1
ATOM 818 C CA . ALA A 1 105 ? -14.607 -5.396 4.969 1.00 89.12 105 ALA A CA 1
ATOM 819 C C . ALA A 1 105 ? -14.913 -6.834 4.541 1.00 89.12 105 ALA A C 1
ATOM 821 O O . ALA A 1 105 ? -14.115 -7.414 3.807 1.00 89.12 105 ALA A O 1
ATOM 822 N N . ASP A 1 106 ? -16.053 -7.382 4.968 1.00 89.50 106 ASP A N 1
ATOM 823 C CA . ASP A 1 106 ? -16.499 -8.742 4.649 1.00 89.50 106 ASP A CA 1
ATOM 824 C C . ASP A 1 106 ? -16.668 -8.921 3.129 1.00 89.50 106 ASP A C 1
ATOM 826 O O . ASP A 1 106 ? -16.074 -9.840 2.556 1.00 89.50 106 ASP A O 1
ATOM 830 N N . ARG A 1 107 ? -17.286 -7.951 2.441 1.00 87.31 107 ARG A N 1
ATOM 831 C CA . ARG A 1 107 ? -17.350 -7.918 0.972 1.00 87.31 107 ARG A CA 1
ATOM 832 C C . ARG A 1 107 ? -15.977 -7.895 0.302 1.00 87.31 107 ARG A C 1
ATOM 834 O O . ARG A 1 107 ? -15.747 -8.594 -0.681 1.00 87.31 107 ARG A O 1
ATOM 841 N N . ALA A 1 108 ? -15.044 -7.087 0.809 1.00 86.50 108 ALA A N 1
ATOM 842 C CA . ALA A 1 108 ? -13.697 -6.985 0.240 1.00 86.50 108 ALA A CA 1
ATOM 843 C C . ALA A 1 108 ? -12.897 -8.294 0.356 1.00 86.50 108 ALA A C 1
ATOM 845 O O . ALA A 1 108 ? -11.971 -8.515 -0.427 1.00 86.50 108 ALA A O 1
ATOM 846 N N . MET A 1 109 ? -13.255 -9.149 1.316 1.00 84.56 109 MET A N 1
ATOM 847 C CA . MET A 1 109 ? -12.677 -10.480 1.501 1.00 84.56 109 MET A CA 1
ATOM 848 C C . MET A 1 109 ? -13.440 -11.591 0.770 1.00 84.56 109 MET A C 1
ATOM 850 O O . MET A 1 109 ? -12.991 -12.729 0.831 1.00 84.56 109 MET A O 1
ATOM 854 N N . GLY A 1 110 ? -14.550 -11.280 0.094 1.00 79.12 110 GLY A N 1
ATOM 855 C CA . GLY A 1 110 ? -15.390 -12.283 -0.570 1.00 79.12 110 GLY A CA 1
ATOM 856 C C . GLY A 1 110 ? -16.280 -13.090 0.379 1.00 79.12 110 GLY A C 1
ATOM 857 O O . GLY A 1 110 ? -16.819 -14.107 -0.030 1.00 79.12 110 GLY A O 1
ATOM 858 N N . VAL A 1 111 ? -16.464 -12.645 1.630 1.00 59.19 111 VAL A N 1
ATOM 859 C CA . VAL A 1 111 ? -17.275 -13.369 2.631 1.00 59.19 111 VAL A CA 1
ATOM 860 C C . VAL A 1 111 ? -18.770 -13.353 2.272 1.00 59.19 111 VAL A C 1
ATOM 862 O O . VAL A 1 111 ? -19.493 -14.275 2.633 1.00 59.19 111 VAL A O 1
ATOM 865 N N . ASP A 1 112 ? -19.235 -12.352 1.518 1.00 49.50 112 ASP A N 1
ATOM 866 C CA . ASP A 1 112 ? -20.635 -12.282 1.067 1.00 49.50 112 ASP A CA 1
ATOM 867 C C . ASP A 1 112 ? -20.978 -13.323 -0.019 1.00 49.50 112 ASP A C 1
ATOM 869 O O . ASP A 1 112 ? -22.142 -13.689 -0.147 1.00 49.50 112 ASP A O 1
ATOM 873 N N . GLU A 1 113 ? -20.001 -13.823 -0.788 1.00 45.50 113 GLU A N 1
ATOM 874 C CA . GLU A 1 113 ? -20.239 -14.889 -1.781 1.00 45.50 113 GLU A CA 1
ATOM 875 C C . GLU A 1 113 ? -20.412 -16.263 -1.107 1.00 45.50 113 GLU A C 1
ATOM 877 O O . GLU A 1 113 ? -21.252 -17.040 -1.542 1.00 45.50 113 GLU A O 1
ATOM 882 N N . GLU A 1 114 ? -19.713 -16.535 0.004 1.00 42.50 114 GLU A N 1
ATOM 883 C CA . GLU A 1 114 ? -19.882 -17.779 0.785 1.00 42.50 114 GLU A CA 1
ATOM 884 C C . GLU A 1 114 ? -21.177 -17.797 1.622 1.00 42.50 114 GLU A C 1
ATOM 886 O O . GLU A 1 114 ? -21.773 -18.853 1.806 1.00 42.50 114 GLU A O 1
ATOM 891 N N . LEU A 1 115 ? -21.653 -16.644 2.112 1.00 43.19 115 LEU A N 1
ATOM 892 C CA . LEU A 1 115 ? -22.896 -16.567 2.901 1.00 43.19 115 LEU A CA 1
ATOM 893 C C . LEU A 1 115 ? -24.168 -16.611 2.040 1.00 43.19 115 LEU A C 1
ATOM 895 O O . LEU A 1 115 ? -25.224 -16.995 2.539 1.00 43.19 115 LEU A O 1
ATOM 899 N N . ALA A 1 116 ? -24.081 -16.236 0.760 1.00 41.44 116 ALA A N 1
ATOM 900 C CA . ALA A 1 116 ? -25.201 -16.333 -0.176 1.00 41.44 116 ALA A CA 1
ATOM 901 C C . ALA A 1 116 ? -25.545 -17.790 -0.541 1.00 41.44 116 ALA A C 1
ATOM 903 O O . ALA A 1 116 ? -26.696 -18.074 -0.862 1.00 41.44 116 ALA A O 1
ATOM 904 N N . GLU A 1 117 ? -24.581 -18.714 -0.457 1.00 41.72 117 GLU A N 1
ATOM 905 C CA . GLU A 1 117 ? -24.817 -20.144 -0.701 1.00 41.72 117 GLU A CA 1
ATOM 906 C C . GLU A 1 117 ? -25.401 -20.871 0.529 1.00 41.72 117 GLU A C 1
ATOM 908 O O . GLU A 1 117 ? -26.112 -21.861 0.369 1.00 41.72 117 GLU A O 1
ATOM 913 N N . GLU A 1 118 ? -25.172 -20.377 1.755 1.00 41.16 118 GLU A N 1
ATOM 914 C CA . GLU A 1 118 ? -25.706 -21.007 2.978 1.00 41.16 118 GLU A CA 1
ATOM 915 C C . GLU A 1 118 ? -27.165 -20.616 3.299 1.00 41.16 118 GLU A C 1
ATOM 917 O O . GLU A 1 118 ? -27.878 -21.407 3.923 1.00 41.16 118 GLU A O 1
ATOM 922 N N . ASP A 1 119 ? -27.645 -19.444 2.861 1.00 38.34 119 ASP A N 1
ATOM 923 C CA . ASP A 1 119 ? -29.020 -18.992 3.153 1.00 38.34 119 ASP A CA 1
ATOM 924 C C . ASP A 1 119 ? -30.080 -19.597 2.200 1.00 38.34 119 ASP A C 1
ATOM 926 O O . ASP A 1 119 ? -31.239 -19.755 2.590 1.00 38.34 119 ASP A O 1
ATOM 930 N N . GLU A 1 120 ? -29.713 -20.030 0.981 1.00 40.44 120 GLU A N 1
ATOM 931 C CA . GLU A 1 120 ? -30.672 -20.661 0.050 1.00 40.44 120 GLU A CA 1
ATOM 932 C C . GLU A 1 120 ? -31.079 -22.096 0.461 1.00 40.44 120 GLU A C 1
ATOM 934 O O . GLU A 1 120 ? -32.192 -22.539 0.155 1.00 40.44 120 GLU A O 1
ATOM 939 N N . GLU A 1 121 ? -30.247 -22.836 1.209 1.00 42.72 121 GLU A N 1
ATOM 940 C CA . GLU A 1 121 ? -30.585 -24.206 1.642 1.00 42.72 121 GLU A CA 1
ATOM 941 C C . GLU A 1 121 ? -31.451 -24.268 2.920 1.00 42.72 121 GLU A C 1
ATOM 943 O O . GLU A 1 121 ? -32.083 -25.299 3.192 1.00 42.72 121 GLU A O 1
ATOM 948 N N . ALA A 1 122 ? -31.548 -23.181 3.695 1.00 42.38 122 ALA A N 1
ATOM 949 C CA . ALA A 1 122 ? -32.274 -23.167 4.969 1.00 42.38 122 ALA A CA 1
ATOM 950 C C . ALA A 1 122 ? -33.783 -22.853 4.844 1.00 42.38 122 ALA A C 1
ATOM 952 O O . ALA A 1 122 ? -34.564 -23.275 5.703 1.00 42.38 122 ALA A O 1
ATOM 953 N N . GLU A 1 123 ? -34.239 -22.193 3.772 1.00 40.22 123 GLU A N 1
ATOM 954 C CA . GLU A 1 123 ? -35.652 -21.785 3.618 1.00 40.22 123 GLU A CA 1
ATOM 955 C C . GLU A 1 123 ? -36.594 -22.874 3.054 1.00 40.22 123 GLU A C 1
ATOM 957 O O . GLU A 1 123 ? -37.814 -22.706 3.034 1.00 40.22 123 GLU A O 1
ATOM 962 N N . SER A 1 124 ? -36.082 -24.046 2.664 1.00 40.47 124 SER A N 1
ATOM 963 C CA . SER A 1 124 ? -36.881 -25.065 1.952 1.00 40.47 124 SER A CA 1
ATOM 964 C C . SER A 1 124 ? -37.636 -26.083 2.830 1.00 40.47 124 SER A C 1
ATOM 966 O O . SER A 1 124 ? -38.245 -27.005 2.286 1.00 40.47 124 SER A O 1
ATOM 968 N N . LYS A 1 125 ? -37.612 -25.997 4.173 1.00 45.84 125 LYS A N 1
ATOM 969 C CA . LYS A 1 125 ? -38.175 -27.068 5.040 1.00 45.84 125 LYS A CA 1
ATOM 970 C C . LYS A 1 125 ? -39.279 -26.691 6.030 1.00 45.84 125 LYS A C 1
ATOM 972 O O . LYS A 1 125 ? -39.642 -27.547 6.830 1.00 45.84 125 LYS A O 1
ATOM 977 N N . ASN A 1 126 ? -39.879 -25.498 5.976 1.00 44.56 126 ASN A N 1
ATOM 978 C CA . ASN A 1 126 ? -40.923 -25.145 6.954 1.00 44.56 126 ASN A CA 1
ATOM 979 C C . ASN A 1 126 ? -42.250 -24.639 6.369 1.00 44.56 126 ASN A C 1
ATOM 981 O O . ASN A 1 126 ? -42.804 -23.650 6.844 1.00 44.56 126 ASN A O 1
ATOM 985 N N . VAL A 1 127 ? -42.800 -25.337 5.367 1.00 47.03 127 VAL A N 1
ATOM 986 C CA . VAL A 1 127 ? -44.201 -25.138 4.953 1.00 47.03 127 VAL A CA 1
ATOM 987 C C . VAL A 1 127 ? -44.925 -26.480 4.778 1.00 47.03 127 VAL A C 1
ATOM 989 O O . VAL A 1 127 ? -45.295 -26.864 3.676 1.00 47.03 127 VAL A O 1
ATOM 992 N N . GLU A 1 128 ? -45.212 -27.173 5.882 1.00 43.81 128 GLU A N 1
ATOM 993 C CA . GLU A 1 128 ? -46.376 -28.072 5.960 1.00 43.81 128 GLU A CA 1
ATOM 994 C C . GLU A 1 128 ? -47.262 -27.689 7.155 1.00 43.81 128 GLU A C 1
ATOM 996 O O . GLU A 1 128 ? -47.222 -28.261 8.236 1.00 43.81 128 GLU A O 1
ATOM 1001 N N . LYS A 1 129 ? -48.036 -26.627 6.904 1.00 41.28 129 LYS A N 1
ATOM 1002 C CA . LYS A 1 129 ? -49.443 -26.406 7.273 1.00 41.28 129 LYS A CA 1
ATOM 1003 C C . LYS A 1 129 ? -49.957 -27.051 8.571 1.00 41.28 129 LYS A C 1
ATOM 1005 O O . LYS A 1 129 ? -50.560 -28.121 8.560 1.00 41.28 129 LYS A O 1
ATOM 1010 N N . GLU A 1 130 ? -49.958 -26.246 9.629 1.00 45.84 130 GLU A N 1
ATOM 1011 C CA . GLU A 1 130 ? -51.089 -26.173 10.555 1.00 45.84 130 GLU A CA 1
ATOM 1012 C C . GLU A 1 130 ? -52.220 -25.336 9.923 1.00 45.84 130 GLU A C 1
ATOM 1014 O O . GLU A 1 130 ? -52.090 -24.127 9.754 1.00 45.84 130 GLU A O 1
ATOM 1019 N N . THR A 1 131 ? -53.348 -25.964 9.594 1.00 44.41 131 THR A N 1
ATOM 1020 C CA . THR A 1 131 ? -54.676 -25.318 9.508 1.00 44.41 131 THR A CA 1
ATOM 1021 C C . THR A 1 131 ? -55.684 -26.378 9.953 1.00 44.41 131 THR A C 1
ATOM 1023 O O . THR A 1 131 ? -55.827 -27.391 9.275 1.00 44.41 131 THR A O 1
ATOM 1026 N N . GLY A 1 132 ? -56.227 -26.324 11.169 1.00 41.69 132 GLY A N 1
ATOM 1027 C CA . GLY A 1 132 ? -57.404 -25.523 11.539 1.00 41.69 132 GLY A CA 1
ATOM 1028 C C . GLY A 1 132 ? -58.569 -26.492 11.820 1.00 41.69 132 GLY A C 1
ATOM 1029 O O . GLY A 1 132 ? -59.014 -27.182 10.916 1.00 41.69 132 GLY A O 1
ATOM 1030 N N . THR A 1 133 ? -58.836 -26.835 13.081 1.00 47.03 133 THR A N 1
ATOM 1031 C CA . THR A 1 133 ? -59.858 -26.253 13.981 1.00 47.03 133 THR A CA 1
ATOM 1032 C C . THR A 1 133 ? -61.278 -26.791 13.755 1.00 47.03 133 THR A C 1
ATOM 1034 O O . THR A 1 133 ? -61.890 -26.593 12.714 1.00 47.03 133 THR A O 1
ATOM 1037 N N . LYS A 1 134 ? -61.752 -27.468 14.811 1.00 41.69 134 LYS A N 1
ATOM 1038 C CA . LYS A 1 134 ? -63.131 -27.821 15.180 1.00 41.69 134 LYS A CA 1
ATOM 1039 C C . LYS A 1 134 ? -64.159 -26.729 14.848 1.00 41.69 134 LYS A C 1
ATOM 1041 O O . LYS A 1 134 ? -63.923 -25.583 15.205 1.00 41.69 134 LYS A O 1
ATOM 1046 N N . GLU A 1 135 ? -65.317 -27.119 14.320 1.00 49.12 135 GLU A N 1
ATOM 1047 C CA . GLU A 1 135 ? -66.629 -27.139 15.007 1.00 49.12 135 GLU A CA 1
ATOM 1048 C C . GLU A 1 135 ? -67.688 -27.811 14.122 1.00 49.12 135 GLU A C 1
ATOM 1050 O O . GLU A 1 135 ? -67.621 -27.648 12.883 1.00 49.12 135 GLU A O 1
#

Nearest PDB structures (foldseek):
  4rvq-assembly1_A  TM=2.945E-01  e=5.672E+00  Thermochaetoides thermophila